Protein AF-A0AAD7PLF2-F1 (afdb_monomer_lite)

pLDDT: mean 78.51, std 21.49, range [28.69, 96.69]

Organism: Quillaja saponaria (NCBI:txid32244)

InterPro domains:
  IPR052035 Zinc finger BED domain-containing [PTHR46481] (1-81)

Foldseek 3Di:
DCVVVVNDLCCLVDPVSQVVVCVVPVPDDRDHSVVVVVVVVVVVVVVVVVVVVVVVPDPADKDWDKDWDADPVVRDIDIDGPDIDGDDPDPDDDDPPPPDPPVPPPPPD

Structure (mmCIF, N/CA/C/O backbone):
data_AF-A0AAD7PLF2-F1
#
_entry.id   AF-A0AAD7PLF2-F1
#
loop_
_atom_site.group_PDB
_atom_site.id
_atom_site.type_symbol
_atom_site.label_atom_id
_atom_site.label_alt_id
_atom_site.label_comp_id
_atom_site.label_asym_id
_atom_site.label_entity_id
_atom_site.label_seq_id
_atom_site.pdbx_PDB_ins_code
_atom_site.Cartn_x
_atom_site.Cartn_y
_atom_site.Cartn_z
_atom_site.occupancy
_atom_site.B_iso_or_equiv
_atom_site.auth_seq_id
_atom_site.auth_comp_id
_atom_site.auth_asym_id
_atom_site.auth_atom_id
_atom_site.pdbx_PDB_model_num
ATOM 1 N N . MET A 1 1 ? -2.505 2.023 -8.870 1.00 85.31 1 MET A N 1
ATOM 2 C CA . MET A 1 1 ? -2.018 0.789 -9.528 1.00 85.31 1 MET A CA 1
ATOM 3 C C . MET A 1 1 ? -1.550 -0.251 -8.515 1.00 85.31 1 MET A C 1
ATOM 5 O O . MET A 1 1 ? -2.235 -1.246 -8.387 1.00 85.31 1 MET A O 1
ATOM 9 N N . ILE A 1 2 ? -0.439 -0.055 -7.786 1.00 92.19 2 ILE A N 1
ATOM 10 C CA . ILE A 1 2 ? 0.073 -1.091 -6.857 1.00 92.19 2 ILE A CA 1
ATOM 11 C C . ILE A 1 2 ? -0.872 -1.302 -5.667 1.00 92.19 2 ILE A C 1
ATOM 13 O O . ILE A 1 2 ? -1.372 -2.405 -5.510 1.00 92.19 2 ILE A O 1
ATOM 17 N N . ILE A 1 3 ? -1.167 -0.244 -4.898 1.00 92.19 3 ILE A N 1
ATOM 18 C CA . ILE A 1 3 ? -2.104 -0.308 -3.758 1.00 92.19 3 ILE A CA 1
ATOM 19 C C . ILE A 1 3 ? -3.504 -0.714 -4.241 1.00 92.19 3 ILE A C 1
ATOM 21 O O . ILE A 1 3 ? -4.065 -1.680 -3.751 1.00 92.19 3 ILE A O 1
ATOM 25 N N . LEU A 1 4 ? -4.016 -0.022 -5.268 1.00 93.31 4 LEU A N 1
ATOM 26 C CA . LEU A 1 4 ? -5.366 -0.229 -5.816 1.00 93.31 4 LEU A CA 1
ATOM 27 C C . LEU A 1 4 ? -5.667 -1.674 -6.257 1.00 93.31 4 LEU A C 1
ATOM 29 O O . LEU A 1 4 ? -6.808 -2.101 -6.174 1.00 93.31 4 LEU A O 1
ATOM 33 N N . HIS A 1 5 ? -4.674 -2.400 -6.771 1.00 94.06 5 HIS A N 1
ATOM 34 C CA . HIS A 1 5 ? -4.850 -3.783 -7.231 1.00 94.06 5 HIS A CA 1
ATOM 35 C C . HIS A 1 5 ? -4.144 -4.798 -6.330 1.00 94.06 5 HIS A C 1
ATOM 37 O O . HIS A 1 5 ? -3.925 -5.928 -6.758 1.00 94.06 5 HIS A O 1
ATOM 43 N N . GLU A 1 6 ? -3.728 -4.380 -5.131 1.00 92.69 6 GLU A N 1
ATOM 44 C CA . GLU A 1 6 ? -3.075 -5.234 -4.132 1.00 92.69 6 GLU A CA 1
ATOM 45 C C . GLU A 1 6 ? -1.882 -6.029 -4.689 1.00 92.69 6 GLU A C 1
ATOM 47 O O . GLU A 1 6 ? -1.601 -7.166 -4.302 1.00 92.69 6 GLU A O 1
ATOM 52 N N . TYR A 1 7 ? -1.149 -5.432 -5.633 1.00 94.62 7 TYR A N 1
ATOM 53 C CA . TYR A 1 7 ? -0.023 -6.119 -6.245 1.00 94.62 7 TYR A CA 1
ATOM 54 C C . TYR A 1 7 ? 1.127 -6.277 -5.247 1.00 94.62 7 TYR A C 1
ATOM 56 O O . TYR A 1 7 ? 1.455 -5.333 -4.519 1.00 94.62 7 TYR A O 1
ATOM 64 N N . PRO A 1 8 ? 1.835 -7.422 -5.272 1.00 95.44 8 PRO A N 1
ATOM 65 C CA . PRO A 1 8 ? 3.044 -7.571 -4.484 1.00 95.44 8 PRO A CA 1
ATOM 66 C C . PRO A 1 8 ? 4.077 -6.536 -4.934 1.00 95.44 8 PRO A C 1
ATOM 68 O O . PRO A 1 8 ? 4.252 -6.292 -6.131 1.00 95.44 8 PRO A O 1
ATOM 71 N N . LEU A 1 9 ? 4.825 -5.968 -3.983 1.00 94.88 9 LEU A N 1
ATOM 72 C CA . LEU A 1 9 ? 5.825 -4.935 -4.287 1.00 94.88 9 LEU A CA 1
ATOM 73 C C . LEU A 1 9 ? 6.900 -5.422 -5.268 1.00 94.88 9 LEU A C 1
ATOM 75 O O . LEU A 1 9 ? 7.492 -4.614 -5.974 1.00 94.88 9 LEU A O 1
ATOM 79 N N . SER A 1 10 ? 7.124 -6.736 -5.368 1.00 95.38 10 SER A N 1
ATOM 80 C CA . SER A 1 10 ? 8.022 -7.354 -6.354 1.00 95.38 10 SER A CA 1
ATOM 81 C C . SER A 1 10 ? 7.648 -7.073 -7.811 1.00 95.38 10 SER A C 1
ATOM 83 O O . SER A 1 10 ? 8.507 -7.221 -8.680 1.00 95.38 10 SER A O 1
ATOM 85 N N . ILE A 1 11 ? 6.427 -6.607 -8.100 1.00 95.44 11 ILE A N 1
ATOM 86 C CA . ILE A 1 11 ? 6.002 -6.244 -9.457 1.00 95.44 11 ILE A CA 1
ATOM 87 C C . ILE A 1 11 ? 6.962 -5.254 -10.125 1.00 95.44 11 ILE A C 1
ATOM 89 O O . ILE A 1 11 ? 7.202 -5.346 -11.328 1.00 95.44 11 ILE A O 1
ATOM 93 N N . VAL A 1 12 ? 7.583 -4.359 -9.352 1.00 93.94 12 VAL A N 1
ATOM 94 C CA . VAL A 1 12 ? 8.510 -3.356 -9.897 1.00 93.94 12 VAL A CA 1
ATOM 95 C C . VAL A 1 12 ? 9.841 -3.935 -10.347 1.00 93.94 12 VAL A C 1
ATOM 97 O O . VAL A 1 12 ? 10.536 -3.318 -11.151 1.00 93.94 12 VAL A O 1
ATOM 100 N N . ASP A 1 13 ? 10.176 -5.143 -9.897 1.00 94.62 13 ASP A N 1
ATOM 101 C CA . ASP A 1 13 ? 11.362 -5.868 -10.339 1.00 94.62 13 ASP A CA 1
ATOM 102 C C . ASP A 1 13 ? 11.107 -6.669 -11.622 1.00 94.62 13 ASP A C 1
ATOM 104 O O . ASP A 1 13 ? 12.055 -7.007 -12.336 1.00 94.62 13 ASP A O 1
ATOM 108 N N . HIS A 1 14 ? 9.841 -6.921 -11.971 1.00 95.50 14 HIS A N 1
ATOM 109 C CA . HIS A 1 14 ? 9.482 -7.735 -13.125 1.00 95.50 14 HIS A CA 1
ATOM 110 C C . HIS A 1 14 ? 9.884 -7.057 -14.442 1.00 95.50 14 HIS A C 1
ATOM 112 O O . HIS A 1 14 ? 9.487 -5.934 -14.753 1.00 95.50 14 HIS A O 1
ATOM 118 N N . ILE A 1 15 ? 10.607 -7.795 -15.289 1.00 95.19 15 ILE A N 1
ATOM 119 C CA . ILE A 1 15 ? 11.113 -7.303 -16.583 1.00 95.19 15 ILE A CA 1
ATOM 120 C C . ILE A 1 15 ? 9.974 -6.798 -17.479 1.00 95.19 15 ILE A C 1
ATOM 122 O O . ILE A 1 15 ? 10.111 -5.770 -18.140 1.00 95.19 15 ILE A O 1
ATOM 126 N N . ARG A 1 16 ? 8.832 -7.500 -17.493 1.00 94.88 16 ARG A N 1
ATOM 127 C CA . ARG A 1 16 ? 7.661 -7.101 -18.291 1.00 94.88 16 ARG A CA 1
ATOM 128 C C . ARG A 1 16 ? 7.069 -5.779 -17.810 1.00 94.88 16 ARG A C 1
ATOM 130 O O . ARG A 1 16 ? 6.739 -4.950 -18.647 1.00 94.88 16 ARG A O 1
ATOM 137 N N . PHE A 1 17 ? 7.005 -5.567 -16.496 1.00 93.69 17 PHE A N 1
ATOM 138 C CA . PHE A 1 17 ? 6.536 -4.312 -15.915 1.00 93.69 17 PHE A CA 1
ATOM 139 C C . PHE A 1 17 ? 7.474 -3.158 -16.280 1.00 93.69 17 PHE A C 1
ATOM 141 O O . PHE A 1 17 ? 7.017 -2.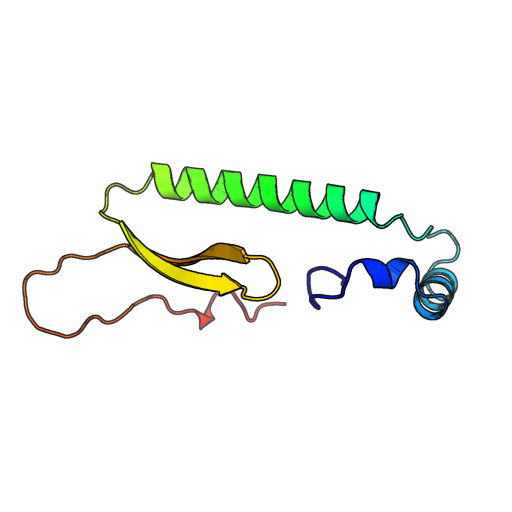147 -16.797 1.00 93.69 17 PHE A O 1
ATOM 148 N N . LYS A 1 18 ? 8.793 -3.349 -16.144 1.00 94.00 18 LYS A N 1
ATOM 149 C CA . LYS A 1 18 ? 9.791 -2.342 -16.544 1.00 94.00 18 LYS A CA 1
ATOM 150 C C . LYS A 1 18 ? 9.672 -1.968 -18.022 1.00 94.00 18 LYS A C 1
ATOM 152 O O . LYS A 1 18 ? 9.577 -0.791 -18.346 1.00 94.00 18 LYS A O 1
ATOM 157 N N . ARG A 1 19 ? 9.607 -2.963 -18.915 1.00 94.69 19 ARG A N 1
ATOM 158 C CA . ARG A 1 19 ? 9.443 -2.736 -20.362 1.00 94.69 19 ARG A CA 1
ATOM 159 C C . ARG A 1 19 ? 8.137 -2.016 -20.688 1.00 94.69 19 ARG A C 1
ATOM 161 O O . ARG A 1 19 ? 8.148 -1.103 -21.504 1.00 94.69 19 ARG A O 1
ATOM 168 N N . TYR A 1 20 ? 7.040 -2.419 -20.051 1.00 93.50 20 TYR A N 1
ATOM 169 C CA . TYR A 1 20 ? 5.736 -1.778 -20.193 1.00 93.50 20 TYR A CA 1
ATOM 170 C C . TYR A 1 20 ? 5.783 -0.305 -19.765 1.00 93.50 20 TYR A C 1
ATOM 172 O O . TYR A 1 20 ? 5.399 0.571 -20.536 1.00 93.50 20 TYR A O 1
ATOM 180 N N . SER A 1 21 ? 6.324 -0.015 -18.579 1.00 92.81 21 SER A N 1
ATOM 181 C CA . SER A 1 21 ? 6.436 1.352 -18.066 1.00 92.81 21 SER A CA 1
ATOM 182 C C . SER A 1 21 ? 7.314 2.236 -18.953 1.00 92.81 21 SER A C 1
ATOM 184 O O . SER A 1 21 ? 6.920 3.358 -19.257 1.00 92.81 21 SER A O 1
ATOM 186 N N . THR A 1 22 ? 8.458 1.728 -19.427 1.00 93.69 22 THR A N 1
ATOM 187 C CA . THR A 1 22 ? 9.337 2.462 -20.352 1.00 93.69 22 THR A CA 1
ATOM 188 C C . THR A 1 22 ? 8.682 2.700 -21.713 1.00 93.69 22 THR A C 1
ATOM 190 O O . THR A 1 22 ? 8.900 3.749 -22.308 1.00 93.69 22 THR A O 1
ATOM 193 N N . ALA A 1 23 ? 7.872 1.760 -22.211 1.00 95.44 23 ALA A N 1
ATOM 194 C CA . ALA A 1 23 ? 7.159 1.927 -23.476 1.00 95.44 23 ALA A CA 1
ATOM 195 C C . ALA A 1 23 ? 6.083 3.022 -23.401 1.00 95.44 23 ALA A C 1
ATOM 197 O O . ALA A 1 23 ? 5.888 3.747 -24.371 1.00 95.44 23 ALA A O 1
ATOM 198 N N . ILE A 1 24 ? 5.408 3.158 -22.255 1.00 94.38 24 ILE A N 1
ATOM 199 C CA . ILE A 1 24 ? 4.397 4.203 -22.038 1.00 94.38 24 ILE A CA 1
ATOM 200 C C . ILE A 1 24 ? 5.044 5.566 -21.798 1.00 94.38 24 ILE A C 1
ATOM 202 O O . ILE A 1 24 ? 4.602 6.568 -22.353 1.00 94.38 24 ILE A O 1
ATOM 206 N N . GLN A 1 25 ? 6.075 5.618 -20.955 1.00 94.88 25 GLN A N 1
ATOM 207 C CA . GLN A 1 25 ? 6.787 6.849 -20.641 1.00 94.88 25 GLN A CA 1
ATOM 208 C C . GLN A 1 25 ? 8.291 6.556 -20.545 1.00 94.88 25 GLN A C 1
ATOM 210 O O . GLN A 1 25 ? 8.767 6.115 -19.498 1.00 94.88 25 GLN A O 1
ATOM 215 N N . PRO A 1 26 ? 9.070 6.835 -21.604 1.00 93.50 26 PRO A N 1
ATOM 216 C CA . PRO A 1 26 ? 10.506 6.556 -21.623 1.00 93.50 26 PRO A CA 1
ATOM 217 C C . PRO A 1 26 ? 11.305 7.292 -20.543 1.00 93.50 26 PRO A C 1
ATOM 219 O O . PRO A 1 26 ? 12.341 6.802 -20.099 1.00 93.50 26 PRO A O 1
ATOM 222 N N . SER A 1 27 ? 10.828 8.460 -20.097 1.00 94.06 27 SER A N 1
ATOM 223 C CA . SER A 1 27 ? 11.475 9.231 -19.025 1.00 94.06 27 SER A CA 1
ATOM 224 C C . SER A 1 27 ? 11.171 8.700 -17.618 1.00 94.06 27 SER A C 1
ATOM 226 O O . SER A 1 27 ? 11.850 9.067 -16.656 1.00 94.06 27 SER A O 1
ATOM 228 N N . PHE A 1 28 ? 10.179 7.817 -17.476 1.00 88.81 28 PHE A N 1
ATOM 229 C CA . PHE A 1 28 ? 9.780 7.267 -16.191 1.00 88.81 28 PHE A CA 1
ATOM 230 C C . PHE A 1 28 ? 10.763 6.186 -15.749 1.00 88.81 28 PHE A C 1
ATOM 232 O O . PHE A 1 28 ? 10.928 5.146 -16.391 1.00 88.81 28 PHE A O 1
ATOM 239 N N . LYS A 1 29 ? 11.398 6.420 -14.601 1.00 89.12 29 LYS A N 1
ATOM 240 C CA . LYS A 1 29 ? 12.247 5.429 -13.946 1.00 89.12 29 LYS A CA 1
ATOM 241 C C . LYS A 1 29 ? 11.416 4.655 -12.938 1.00 89.12 29 LYS A C 1
ATOM 243 O O . LYS A 1 29 ? 10.899 5.228 -11.982 1.00 89.12 29 LYS A O 1
ATOM 248 N N . VAL A 1 30 ? 11.328 3.343 -13.142 1.00 90.19 30 VAL 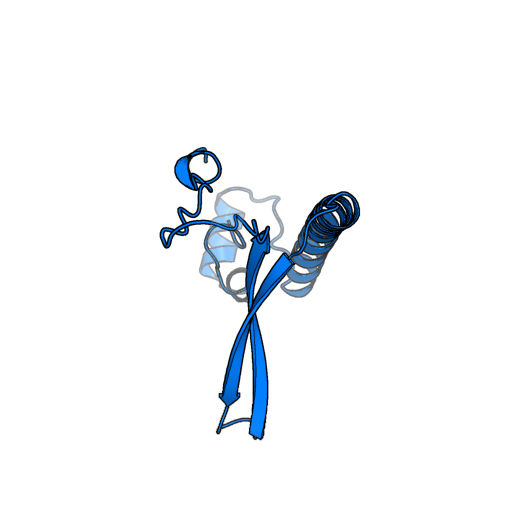A N 1
ATOM 249 C CA . VAL A 1 30 ? 10.731 2.443 -12.155 1.00 90.19 30 VAL A CA 1
ATOM 250 C C . VAL A 1 30 ? 11.543 2.535 -10.863 1.00 90.19 30 VAL A C 1
ATOM 252 O O . VAL A 1 30 ? 12.751 2.297 -10.859 1.00 90.19 30 VAL A O 1
ATOM 255 N N . VAL A 1 31 ? 10.873 2.923 -9.783 1.00 92.50 31 VAL A N 1
ATOM 256 C CA . VAL A 1 31 ? 11.469 3.086 -8.455 1.00 92.50 31 VAL A CA 1
ATOM 257 C C . VAL A 1 31 ? 11.679 1.736 -7.762 1.00 92.50 31 VAL A C 1
ATOM 259 O O . VAL A 1 31 ? 11.114 0.716 -8.159 1.00 92.50 31 VAL A O 1
ATOM 262 N N . SER A 1 32 ? 12.508 1.728 -6.717 1.00 94.75 32 SER A N 1
ATOM 263 C CA . SER A 1 32 ? 12.788 0.517 -5.942 1.00 94.75 32 SER A CA 1
ATOM 264 C C . SER A 1 32 ? 11.599 0.094 -5.070 1.00 94.75 32 SER A C 1
ATOM 266 O O . SER A 1 32 ? 10.736 0.909 -4.733 1.00 94.75 32 SER A O 1
ATOM 268 N N . ARG A 1 33 ? 11.599 -1.173 -4.631 1.00 95.44 33 ARG A N 1
ATOM 269 C CA . ARG A 1 33 ? 10.648 -1.680 -3.628 1.00 95.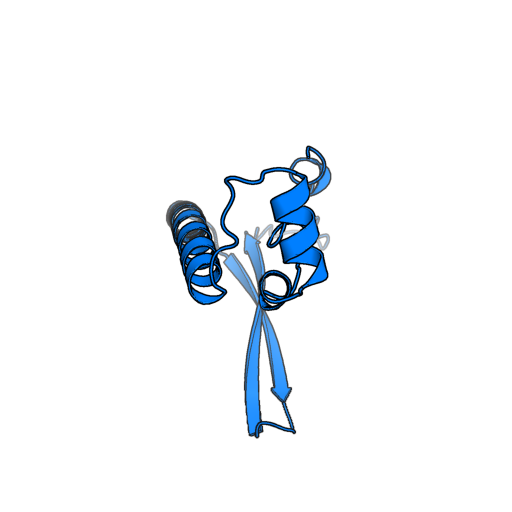44 33 ARG A CA 1
ATOM 270 C C . ARG A 1 33 ? 10.641 -0.841 -2.351 1.00 95.44 33 ARG A C 1
ATOM 272 O O . ARG A 1 33 ? 9.566 -0.512 -1.867 1.00 95.44 33 ARG A O 1
ATOM 279 N N . ASN A 1 34 ? 11.819 -0.453 -1.861 1.00 95.62 34 ASN A N 1
ATOM 280 C CA . ASN A 1 34 ? 11.954 0.347 -0.641 1.00 95.62 34 ASN A CA 1
ATOM 281 C C . ASN A 1 34 ? 11.298 1.718 -0.808 1.00 95.62 34 ASN A C 1
ATOM 283 O O . ASN A 1 34 ? 10.538 2.145 0.049 1.00 95.62 34 ASN A O 1
ATOM 287 N N . THR A 1 35 ? 11.512 2.367 -1.954 1.00 95.50 35 THR A N 1
ATOM 288 C CA . THR A 1 35 ? 10.901 3.669 -2.256 1.00 95.50 35 THR A CA 1
ATOM 289 C C . THR A 1 35 ? 9.374 3.585 -2.281 1.00 95.50 35 THR A C 1
ATOM 291 O O . THR A 1 35 ? 8.692 4.480 -1.792 1.00 95.50 35 THR A O 1
ATOM 294 N N . ILE A 1 36 ? 8.819 2.504 -2.837 1.00 94.69 36 ILE A N 1
ATOM 295 C CA . ILE A 1 36 ? 7.365 2.291 -2.848 1.00 94.69 36 ILE A CA 1
ATOM 296 C C . ILE A 1 36 ? 6.853 1.988 -1.449 1.00 94.69 36 ILE A C 1
ATOM 298 O O . ILE A 1 36 ? 5.819 2.520 -1.065 1.00 94.69 36 ILE A O 1
ATOM 302 N N . GLN A 1 37 ? 7.572 1.173 -0.681 1.00 95.56 37 GLN A N 1
ATOM 303 C CA . GLN A 1 37 ? 7.227 0.891 0.705 1.00 95.56 37 GLN A CA 1
ATOM 304 C C . GLN A 1 37 ? 7.197 2.178 1.537 1.00 95.56 37 GLN A C 1
ATOM 306 O O . GLN A 1 37 ? 6.223 2.410 2.240 1.00 95.56 37 GLN A O 1
ATOM 311 N N . GLU A 1 38 ? 8.201 3.046 1.416 1.00 96.50 38 GLU A N 1
ATOM 312 C CA . GLU A 1 38 ? 8.215 4.356 2.078 1.00 96.50 38 GLU A CA 1
ATOM 313 C C . GLU A 1 38 ? 7.027 5.227 1.654 1.00 96.50 38 GLU A C 1
ATOM 315 O O . GLU A 1 38 ? 6.403 5.872 2.493 1.00 96.50 38 GLU A O 1
ATOM 320 N N . ALA A 1 39 ? 6.677 5.234 0.365 1.00 94.56 39 ALA A N 1
ATOM 321 C CA . ALA A 1 39 ? 5.511 5.967 -0.122 1.00 94.56 39 ALA A CA 1
ATOM 322 C C . ALA A 1 39 ? 4.193 5.412 0.450 1.00 94.56 39 ALA A C 1
ATOM 324 O O . ALA A 1 39 ? 3.333 6.191 0.853 1.00 94.56 39 ALA A O 1
ATOM 325 N N . ILE A 1 40 ? 4.049 4.085 0.533 1.00 95.31 40 ILE A N 1
ATOM 326 C CA . ILE A 1 40 ? 2.890 3.423 1.153 1.00 95.31 40 ILE A CA 1
ATOM 327 C C . ILE A 1 40 ? 2.810 3.773 2.639 1.00 95.31 40 ILE A C 1
ATOM 329 O O . ILE A 1 40 ? 1.735 4.120 3.119 1.00 95.31 40 ILE A O 1
ATOM 333 N N . MET A 1 41 ? 3.936 3.732 3.354 1.00 96.69 41 MET A N 1
ATOM 334 C CA . MET A 1 41 ? 3.979 4.072 4.776 1.00 96.69 41 MET A CA 1
ATOM 335 C C . MET A 1 41 ? 3.556 5.517 5.030 1.00 96.69 41 MET A C 1
ATOM 337 O O . MET A 1 41 ? 2.794 5.753 5.956 1.00 96.69 41 MET A O 1
ATOM 341 N N . LYS A 1 42 ? 3.960 6.465 4.177 1.00 96.50 42 LYS A N 1
ATOM 342 C CA . LYS A 1 42 ? 3.515 7.863 4.288 1.00 96.50 42 LYS A CA 1
ATOM 343 C C . LYS A 1 42 ? 2.006 8.021 4.114 1.00 96.50 42 LYS A C 1
ATOM 345 O O . LYS A 1 42 ? 1.393 8.768 4.864 1.00 96.50 42 LYS A O 1
ATOM 350 N N . ILE A 1 43 ? 1.416 7.317 3.143 1.00 95.00 43 ILE A N 1
ATOM 351 C CA . ILE A 1 43 ? -0.043 7.321 2.937 1.00 95.00 43 ILE A CA 1
ATOM 352 C C . ILE A 1 43 ? -0.742 6.718 4.159 1.00 95.00 43 ILE A C 1
ATOM 354 O O . ILE A 1 43 ? -1.705 7.277 4.671 1.00 95.00 43 ILE A O 1
ATOM 358 N N . TYR A 1 44 ? -0.233 5.595 4.662 1.00 94.31 44 TYR A N 1
ATOM 359 C CA . TYR A 1 44 ? -0.764 4.977 5.871 1.00 94.31 44 TYR A CA 1
ATOM 360 C C . TYR A 1 44 ? -0.688 5.918 7.079 1.00 94.31 44 TYR A C 1
ATOM 362 O O . TYR A 1 44 ? -1.663 6.046 7.810 1.00 94.31 44 TYR A O 1
ATOM 370 N N . GLU A 1 45 ? 0.441 6.594 7.289 1.00 96.38 45 GLU A N 1
ATOM 371 C CA . GLU A 1 45 ? 0.616 7.539 8.394 1.00 96.38 45 GLU A CA 1
ATOM 372 C C . GLU A 1 45 ? -0.375 8.702 8.314 1.00 96.38 45 GLU A C 1
ATOM 374 O O . GLU A 1 45 ? -0.974 9.043 9.334 1.00 96.38 45 GLU A O 1
ATOM 379 N N . SER A 1 46 ? -0.613 9.256 7.119 1.00 94.12 46 SER A N 1
ATOM 380 C CA . SER A 1 46 ? -1.597 10.329 6.949 1.00 94.12 46 SER A CA 1
ATOM 381 C C . SER A 1 46 ? -3.026 9.862 7.229 1.00 94.12 46 SER A C 1
ATOM 383 O O . SER A 1 46 ? -3.750 10.523 7.968 1.00 94.12 46 SER A O 1
ATOM 385 N N . GLU A 1 47 ? -3.429 8.705 6.696 1.00 90.50 47 GLU A N 1
ATOM 386 C CA . GLU A 1 47 ? -4.776 8.155 6.922 1.00 90.50 47 GLU A CA 1
ATOM 387 C C . GLU A 1 47 ? -4.984 7.750 8.387 1.00 90.50 47 GLU A C 1
ATOM 389 O O . GLU A 1 47 ? -6.049 7.969 8.970 1.00 90.50 47 GLU A O 1
ATOM 394 N N . LYS A 1 48 ? -3.938 7.211 9.022 1.00 91.00 48 LYS A N 1
ATOM 395 C CA . LYS A 1 48 ? -3.938 6.893 10.448 1.00 91.00 48 LYS A CA 1
ATOM 396 C C . LYS A 1 48 ? -4.155 8.146 11.287 1.00 91.00 48 LYS A C 1
ATOM 398 O O . LYS A 1 48 ? -4.943 8.095 12.222 1.00 91.00 48 LYS A O 1
ATOM 403 N N . GLU A 1 49 ? -3.473 9.251 10.989 1.00 93.25 49 GLU A N 1
ATOM 404 C CA . GLU A 1 49 ? -3.639 10.493 11.751 1.00 93.25 49 GLU A CA 1
ATOM 405 C C . GLU A 1 49 ? -5.078 11.020 11.661 1.00 93.25 49 GLU A C 1
ATOM 407 O O . GLU A 1 49 ? -5.662 11.396 12.677 1.00 93.25 49 GLU A O 1
ATOM 412 N N . VAL A 1 50 ? -5.675 10.990 10.466 1.00 89.94 50 VAL A N 1
ATOM 413 C CA . VAL A 1 50 ? -7.082 11.370 10.257 1.00 89.94 50 VAL A CA 1
ATOM 414 C C . VAL A 1 50 ? -8.020 10.459 11.052 1.00 89.94 50 VAL A C 1
ATOM 416 O O . VAL A 1 50 ? -8.904 10.941 11.759 1.00 89.94 50 VAL A O 1
ATOM 419 N N . THR A 1 51 ? -7.791 9.147 10.989 1.00 85.31 51 THR A N 1
ATOM 420 C CA . THR A 1 51 ? -8.599 8.150 11.704 1.00 85.31 51 THR A CA 1
ATOM 421 C C . THR A 1 51 ? -8.487 8.309 13.221 1.00 85.31 51 THR A C 1
ATOM 423 O O . THR A 1 51 ? -9.490 8.229 13.922 1.00 85.31 51 THR A O 1
ATOM 426 N N . MET A 1 52 ? -7.287 8.577 13.742 1.00 86.75 52 MET A N 1
ATOM 427 C CA . MET A 1 52 ? -7.066 8.793 15.175 1.00 86.75 52 MET A CA 1
ATOM 428 C C . MET A 1 52 ? -7.797 10.037 15.678 1.00 86.75 52 MET A C 1
ATOM 430 O O . MET A 1 52 ? -8.453 9.957 16.709 1.00 86.75 52 MET A O 1
ATOM 434 N N . LYS A 1 53 ? -7.764 11.150 14.933 1.00 88.56 53 LYS A N 1
ATOM 435 C CA . LYS A 1 53 ? -8.527 12.359 15.290 1.00 88.56 53 LYS A CA 1
ATOM 436 C C . LYS A 1 53 ? -10.027 12.080 15.344 1.00 88.56 53 LYS A C 1
ATOM 438 O O . LYS A 1 53 ? -10.688 12.440 16.308 1.00 88.56 53 LYS A O 1
ATOM 443 N N . PHE A 1 54 ? -10.547 11.352 14.356 1.00 83.50 54 PHE A N 1
ATOM 444 C CA . PHE A 1 54 ? -11.947 10.928 14.355 1.00 83.50 54 PHE A CA 1
ATOM 445 C C . PHE A 1 54 ? -12.308 10.053 15.571 1.00 83.50 54 PHE A C 1
ATOM 447 O O . PHE A 1 54 ? -13.414 10.152 16.097 1.00 83.50 54 PHE A O 1
ATOM 454 N N . MET A 1 55 ? -11.385 9.202 16.031 1.00 80.88 55 MET A N 1
ATOM 455 C CA . MET A 1 55 ? -11.578 8.395 17.240 1.00 80.88 55 MET A CA 1
ATOM 456 C C . MET A 1 55 ? -11.510 9.225 18.527 1.00 80.88 55 MET A C 1
ATOM 458 O O . MET A 1 55 ? -12.269 8.947 19.450 1.00 80.88 55 MET A O 1
ATOM 462 N N . GLU A 1 56 ? -10.625 10.222 18.599 1.00 85.19 56 GLU A N 1
ATOM 463 C CA . GLU A 1 56 ? -10.507 11.136 19.745 1.00 85.19 56 GLU A CA 1
ATOM 464 C C . GLU A 1 56 ? -11.763 11.999 19.920 1.00 85.19 56 GLU A C 1
ATOM 466 O O . GLU A 1 56 ? -12.217 12.194 21.045 1.00 85.19 56 GLU A O 1
ATOM 471 N N . ASP A 1 57 ? -12.367 12.440 18.815 1.00 82.94 57 ASP A N 1
ATOM 472 C CA . ASP A 1 57 ? -13.610 13.219 18.820 1.00 82.94 57 ASP A CA 1
ATOM 473 C C . ASP A 1 57 ? -14.855 12.372 19.164 1.00 82.94 57 ASP A C 1
ATOM 475 O O . ASP A 1 57 ? -15.956 12.901 19.345 1.00 82.94 57 ASP A O 1
ATOM 479 N N . ASN A 1 58 ? -14.730 11.043 19.245 1.00 78.12 58 ASN A N 1
ATOM 480 C CA . ASN A 1 58 ? -15.857 10.164 19.533 1.00 78.12 58 ASN A CA 1
ATOM 481 C C . ASN A 1 58 ? -16.085 9.996 21.046 1.00 78.12 58 ASN A C 1
ATOM 483 O O . ASN A 1 58 ? -15.404 9.228 21.718 1.00 78.12 58 ASN A O 1
ATOM 487 N N . GLU A 1 59 ? -17.151 10.614 21.555 1.00 78.50 59 GLU A N 1
ATOM 488 C CA . GLU A 1 59 ? -17.585 10.513 22.962 1.00 78.50 59 GLU A CA 1
ATOM 489 C C . GLU A 1 59 ? -18.284 9.178 23.319 1.00 78.50 59 GLU A C 1
ATOM 491 O O . GLU A 1 59 ? -18.634 8.934 24.474 1.00 78.50 59 GLU A O 1
ATOM 496 N N . GLY A 1 60 ? -18.535 8.310 22.332 1.00 77.25 60 GLY A N 1
ATOM 497 C CA . GLY A 1 60 ? -19.251 7.043 22.512 1.00 77.25 60 GLY A CA 1
ATOM 498 C C . GLY A 1 60 ? -18.353 5.861 22.883 1.00 77.25 60 GLY A C 1
ATOM 499 O O . GLY A 1 60 ? -17.142 5.880 22.678 1.00 77.25 60 GLY A O 1
ATOM 500 N N . THR A 1 61 ? -18.957 4.774 23.364 1.00 78.12 61 THR A N 1
ATOM 501 C CA . THR A 1 61 ? -18.237 3.512 23.579 1.00 78.12 61 THR A CA 1
ATOM 502 C C . THR A 1 61 ? -17.965 2.819 22.238 1.00 78.12 61 THR A C 1
ATOM 504 O O . THR A 1 61 ? -18.734 2.941 21.278 1.00 78.12 61 THR A O 1
ATOM 507 N N . VAL A 1 62 ? -16.834 2.125 22.154 1.00 80.62 62 VAL A N 1
ATOM 508 C CA . VAL A 1 62 ? -16.363 1.464 20.936 1.00 80.62 62 VAL A CA 1
ATOM 509 C C . VAL A 1 62 ? -16.286 -0.035 21.194 1.00 80.62 62 VAL A C 1
ATOM 511 O O . VAL A 1 62 ? -15.696 -0.467 22.184 1.00 80.62 62 VAL A O 1
ATOM 514 N N . ALA A 1 63 ? -16.875 -0.827 20.300 1.00 83.69 63 ALA A N 1
ATOM 515 C CA . ALA A 1 63 ? -16.719 -2.274 20.285 1.00 83.69 63 ALA A CA 1
ATOM 516 C C . ALA A 1 63 ? -15.571 -2.652 19.341 1.00 83.69 63 ALA A C 1
ATOM 518 O O . ALA A 1 63 ? -15.531 -2.203 18.196 1.00 83.69 63 ALA A O 1
ATOM 519 N N . ILE A 1 64 ? -14.646 -3.484 19.824 1.00 84.38 64 ILE A N 1
ATOM 520 C CA . ILE A 1 64 ? -13.496 -3.969 19.053 1.00 84.38 64 ILE A CA 1
ATOM 521 C C . ILE A 1 64 ? -13.649 -5.475 18.865 1.00 84.38 64 ILE A C 1
ATOM 523 O O . ILE A 1 64 ? -13.701 -6.219 19.846 1.00 84.38 64 ILE A O 1
ATOM 527 N N . THR A 1 65 ? -13.674 -5.924 17.611 1.00 86.94 65 THR A N 1
ATOM 528 C CA . THR A 1 65 ? -13.671 -7.352 17.281 1.00 86.94 65 THR A CA 1
ATOM 529 C C . THR A 1 65 ? -12.256 -7.776 16.920 1.00 86.94 65 THR A C 1
ATOM 531 O O . THR A 1 65 ? -11.675 -7.268 15.958 1.00 86.94 65 THR A O 1
ATOM 534 N N . THR A 1 66 ? -11.695 -8.709 17.687 1.00 89.38 66 THR A N 1
ATOM 535 C CA . THR A 1 66 ? -10.363 -9.265 17.437 1.00 89.38 66 THR A CA 1
ATOM 536 C C . THR A 1 66 ? -10.440 -10.746 17.097 1.00 89.38 66 THR A C 1
ATOM 538 O O . THR A 1 66 ? -11.235 -11.488 17.669 1.00 89.38 66 THR A O 1
ATOM 541 N N . ASP A 1 67 ? -9.595 -11.175 16.164 1.00 88.06 67 ASP A N 1
ATOM 542 C CA . ASP A 1 67 ? -9.353 -12.584 15.867 1.00 88.06 67 ASP A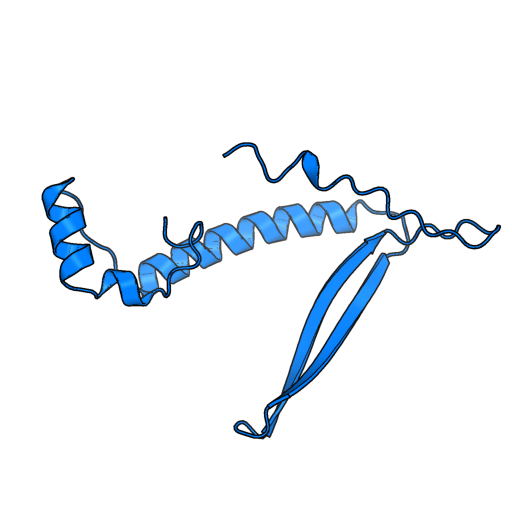 CA 1
ATOM 543 C C . ASP A 1 67 ? -7.915 -12.938 16.237 1.00 88.06 67 ASP A C 1
ATOM 545 O O . ASP A 1 67 ? -6.995 -12.142 16.038 1.00 88.06 67 ASP A O 1
ATOM 549 N N . MET A 1 68 ? -7.723 -14.125 16.800 1.00 90.75 68 MET A N 1
ATOM 550 C CA . MET A 1 68 ? -6.424 -14.622 17.225 1.00 90.75 68 MET A CA 1
ATOM 551 C C . MET A 1 68 ? -6.166 -15.981 16.605 1.00 90.75 68 MET A C 1
ATOM 553 O O . MET A 1 68 ? -6.940 -16.920 16.776 1.00 90.75 68 MET A O 1
ATOM 557 N N . TRP A 1 69 ? -5.005 -16.130 15.981 1.00 91.19 69 TRP A N 1
ATOM 558 C CA . TRP A 1 69 ? -4.573 -17.415 15.451 1.00 91.19 69 TRP A CA 1
ATOM 559 C C . TRP A 1 69 ? -3.114 -17.681 15.782 1.00 91.19 69 TRP A C 1
ATOM 561 O O . TRP A 1 69 ? -2.326 -16.784 16.077 1.00 91.19 69 TRP A O 1
ATOM 571 N N . THR A 1 70 ? -2.729 -18.951 15.730 1.00 86.06 70 THR A N 1
ATOM 572 C CA . THR A 1 70 ? -1.333 -19.363 15.884 1.00 86.06 70 THR A CA 1
ATOM 573 C C . THR A 1 70 ? -0.826 -19.886 14.553 1.00 86.06 70 THR A C 1
ATOM 575 O O . THR A 1 70 ? -1.426 -20.775 13.951 1.00 86.06 70 THR A O 1
ATOM 578 N N . ALA A 1 71 ? 0.286 -19.339 14.063 1.00 84.50 71 ALA A N 1
ATOM 579 C CA . ALA A 1 71 ? 0.932 -19.895 12.882 1.00 84.50 71 ALA A CA 1
ATOM 580 C C . ALA A 1 71 ? 1.891 -21.002 13.332 1.00 84.50 71 ALA A C 1
ATOM 582 O O . ALA A 1 71 ? 2.963 -20.741 13.891 1.00 84.50 71 ALA A O 1
ATOM 583 N N . SER A 1 72 ? 1.489 -22.252 13.099 1.00 78.56 72 SER A N 1
ATOM 584 C CA . SER A 1 72 ? 2.236 -23.458 13.484 1.00 78.56 72 SER A CA 1
ATOM 585 C C . SER A 1 72 ? 3.664 -23.473 12.930 1.00 78.56 72 SER A C 1
ATOM 587 O O . SER A 1 72 ? 4.597 -23.903 13.606 1.00 78.56 72 SER A O 1
ATOM 589 N N . ASN A 1 73 ? 3.850 -22.923 11.731 1.00 79.50 73 ASN A N 1
ATOM 590 C CA . ASN A 1 73 ? 5.134 -22.806 11.046 1.00 79.50 73 ASN A CA 1
ATOM 591 C C . ASN A 1 73 ? 6.078 -21.743 11.639 1.00 79.50 73 ASN A C 1
ATOM 593 O O . ASN A 1 73 ? 7.276 -21.797 11.372 1.00 79.50 73 ASN A O 1
ATOM 597 N N . GLN A 1 74 ? 5.576 -20.787 12.426 1.00 75.12 74 GLN A N 1
ATOM 598 C CA . GLN A 1 74 ? 6.386 -19.708 13.004 1.00 75.12 74 GLN A CA 1
ATOM 599 C C . GLN A 1 74 ? 6.449 -19.737 14.534 1.00 75.12 74 GLN A C 1
ATOM 601 O O . GLN A 1 74 ? 7.192 -18.944 15.107 1.00 75.12 74 GLN A O 1
ATOM 606 N N . LYS A 1 75 ? 5.695 -20.631 15.198 1.00 81.19 75 LYS A N 1
ATOM 607 C CA . LYS A 1 75 ? 5.523 -20.658 16.666 1.00 81.19 75 LYS A CA 1
ATOM 608 C C . LYS A 1 75 ? 5.169 -19.273 17.234 1.00 81.19 75 LYS A C 1
ATOM 610 O O . LYS A 1 75 ? 5.628 -18.895 18.309 1.00 81.19 75 LYS A O 1
ATOM 615 N N . LYS A 1 76 ? 4.375 -18.504 16.484 1.00 84.44 76 LYS A N 1
ATOM 616 C CA . LYS A 1 76 ? 3.934 -17.150 16.835 1.00 84.44 76 LYS A CA 1
ATOM 617 C C . LYS A 1 76 ? 2.413 -17.101 16.888 1.00 84.44 76 LYS A C 1
ATOM 619 O O . LYS A 1 76 ? 1.746 -17.664 16.018 1.00 84.44 76 LYS A O 1
ATOM 624 N N . GLY A 1 77 ? 1.895 -16.437 17.917 1.00 86.31 77 GLY A N 1
ATOM 625 C CA . GLY A 1 77 ? 0.505 -16.000 17.978 1.00 86.31 77 GLY A CA 1
ATOM 626 C C . GLY A 1 77 ? 0.351 -14.677 17.237 1.00 86.31 77 GLY A C 1
ATOM 627 O O . GLY A 1 77 ? 1.226 -13.815 17.317 1.00 86.31 77 GLY A O 1
ATOM 628 N N . PHE A 1 78 ? -0.743 -14.543 16.509 1.00 87.19 78 PHE A N 1
ATOM 629 C CA . PHE A 1 78 ? -1.140 -13.347 15.790 1.00 87.19 78 PHE A CA 1
ATOM 630 C C . PHE A 1 78 ? -2.504 -12.914 16.303 1.00 87.19 78 PHE A C 1
ATOM 632 O O . PHE A 1 78 ? -3.320 -13.749 16.689 1.00 87.19 78 PHE A O 1
ATOM 639 N N . MET A 1 79 ? -2.727 -11.607 16.296 1.00 89.12 79 MET A N 1
ATOM 640 C CA . MET A 1 79 ? -4.019 -11.005 16.572 1.00 89.12 79 MET A CA 1
ATOM 641 C C . MET A 1 79 ? -4.296 -9.995 15.464 1.00 89.12 79 MET A C 1
ATOM 643 O O . MET A 1 79 ? -3.453 -9.135 15.201 1.00 89.12 79 MET A O 1
ATOM 647 N N . ALA A 1 80 ? -5.450 -10.106 14.818 1.00 85.31 80 ALA A N 1
ATOM 648 C CA . ALA A 1 80 ? -5.976 -9.078 13.933 1.00 85.31 80 ALA A CA 1
ATOM 649 C C . ALA A 1 80 ? -7.119 -8.357 14.634 1.00 85.31 80 ALA A C 1
ATOM 651 O O . ALA A 1 80 ? -7.961 -8.983 15.274 1.00 85.31 80 ALA A O 1
ATOM 652 N N . ILE A 1 81 ? -7.162 -7.040 14.470 1.00 84.19 81 ILE A N 1
ATOM 653 C CA . ILE A 1 81 ? -8.367 -6.258 14.723 1.00 84.19 81 ILE A CA 1
ATOM 654 C C . ILE A 1 81 ? -9.153 -6.293 13.415 1.00 84.19 81 ILE A C 1
ATOM 656 O O . ILE A 1 81 ? -8.641 -5.844 12.391 1.00 84.19 81 ILE A O 1
ATOM 660 N N . LEU A 1 82 ? -10.338 -6.896 13.437 1.00 78.31 82 LEU A N 1
ATOM 661 C CA . LEU A 1 82 ? -11.169 -7.074 12.246 1.00 78.31 82 LEU A CA 1
ATOM 662 C C . LEU A 1 82 ? -12.115 -5.896 12.035 1.00 78.31 82 LEU A C 1
ATOM 664 O O . LEU A 1 82 ? -12.336 -5.494 10.898 1.00 78.31 82 LEU A O 1
ATOM 668 N N . ASP A 1 83 ? -12.665 -5.361 13.125 1.00 73.56 83 ASP A N 1
ATOM 669 C CA . ASP A 1 83 ? -13.638 -4.276 13.065 1.00 73.56 83 ASP A CA 1
ATOM 670 C C . ASP A 1 83 ? -13.613 -3.424 14.338 1.00 73.56 83 ASP A C 1
ATOM 672 O O . ASP A 1 83 ? -13.315 -3.910 15.437 1.00 73.56 83 ASP A O 1
ATOM 676 N N . ILE A 1 84 ? -13.937 -2.146 14.161 1.00 73.19 84 ILE A N 1
ATOM 677 C CA . ILE A 1 84 ? -14.105 -1.149 15.210 1.00 73.19 84 ILE A CA 1
ATOM 678 C C . ILE A 1 84 ? -15.438 -0.452 14.937 1.00 73.19 84 ILE A C 1
ATOM 680 O O . ILE A 1 84 ? -15.533 0.426 14.081 1.00 73.19 84 ILE A O 1
ATOM 684 N N . ALA A 1 85 ? -16.467 -0.842 15.684 1.00 73.56 85 ALA A N 1
ATOM 685 C CA . ALA A 1 85 ? -17.813 -0.306 15.535 1.00 73.56 85 ALA A CA 1
ATOM 686 C C . ALA A 1 85 ? -18.155 0.627 16.698 1.00 73.56 85 ALA A C 1
ATOM 688 O O . ALA A 1 85 ? -17.817 0.365 17.858 1.00 73.56 85 ALA A O 1
ATOM 689 N N . LYS A 1 86 ? -18.885 1.706 16.406 1.00 66.50 86 LYS A N 1
ATOM 690 C CA . LYS A 1 86 ? -19.499 2.523 17.454 1.00 66.50 86 LYS A CA 1
ATOM 691 C C . LYS A 1 86 ? -20.583 1.687 18.125 1.00 66.50 86 LYS A C 1
ATOM 693 O O . LYS A 1 86 ? -21.553 1.301 17.474 1.00 66.50 86 LYS A O 1
ATOM 698 N N . SER A 1 87 ? -20.422 1.381 19.409 1.00 61.59 87 SER A N 1
ATOM 699 C CA . SER A 1 87 ? -21.440 0.624 20.126 1.00 61.59 87 SER A CA 1
ATOM 700 C C . SER A 1 87 ? -22.547 1.582 20.552 1.00 61.59 87 SER A C 1
ATOM 702 O O . SER A 1 87 ? -22.363 2.392 21.461 1.00 61.59 87 SER A O 1
ATOM 704 N N . TYR A 1 88 ? -23.697 1.496 19.893 1.00 51.62 88 TYR A N 1
ATOM 705 C CA . TYR A 1 88 ? -24.926 2.085 20.402 1.00 51.62 88 TYR A CA 1
ATOM 706 C C . TYR A 1 88 ? -25.510 1.103 21.417 1.00 51.62 88 TYR A C 1
ATOM 708 O O . TYR A 1 88 ? -25.928 0.006 21.056 1.00 51.62 88 TYR A O 1
ATOM 716 N N . ILE A 1 89 ? -25.490 1.465 22.700 1.00 45.25 89 ILE A N 1
ATOM 717 C CA . ILE A 1 89 ? -26.302 0.775 23.704 1.00 45.25 89 ILE A CA 1
ATOM 718 C C . ILE A 1 89 ? -27.698 1.390 23.595 1.00 45.25 89 ILE A C 1
ATOM 720 O O . ILE A 1 89 ? -28.006 2.358 24.284 1.00 45.25 89 ILE A O 1
ATOM 724 N N . GLU A 1 90 ? -28.530 0.866 22.697 1.00 38.78 90 GLU A N 1
ATOM 725 C CA . GLU A 1 90 ? -29.975 1.030 22.838 1.00 38.78 90 GLU A CA 1
ATOM 726 C C . GLU A 1 90 ? -30.461 -0.077 23.773 1.00 38.78 90 GLU A C 1
ATOM 728 O O . GLU A 1 90 ? -30.454 -1.265 23.448 1.00 38.78 90 GLU A O 1
ATOM 733 N N . VAL A 1 91 ? -30.814 0.320 24.995 1.00 40.75 91 VAL A N 1
ATOM 734 C CA . VAL A 1 91 ? -31.602 -0.519 25.893 1.00 40.75 91 VAL A CA 1
ATOM 735 C C . VAL A 1 91 ? -33.023 -0.511 25.338 1.00 40.75 91 VAL A C 1
ATOM 737 O O . VAL A 1 91 ? -33.793 0.367 25.698 1.00 40.75 91 VAL A O 1
ATOM 740 N N . GLU A 1 92 ? -33.306 -1.410 24.394 1.00 34.22 92 GLU A N 1
ATOM 741 C CA . GLU A 1 92 ? -34.557 -2.171 24.228 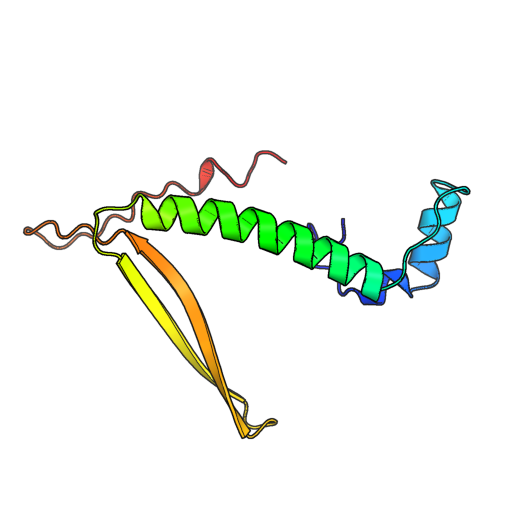1.00 34.22 92 GLU A CA 1
ATOM 742 C C . GLU A 1 92 ? -34.571 -2.895 22.862 1.00 34.22 92 GLU A C 1
ATOM 744 O O . GLU A 1 92 ? -34.438 -2.294 21.803 1.00 34.22 92 GLU A O 1
ATOM 749 N N . ASP A 1 93 ? -34.716 -4.222 22.931 1.00 32.19 93 ASP A N 1
ATOM 750 C CA . ASP A 1 93 ? -35.081 -5.171 21.870 1.00 32.19 93 ASP A CA 1
ATOM 751 C C . ASP A 1 93 ? -34.189 -5.360 20.615 1.00 32.19 93 ASP A C 1
ATOM 753 O O . ASP A 1 93 ? -34.414 -4.849 19.524 1.00 32.19 93 ASP A O 1
ATOM 757 N N . TRP A 1 94 ? -33.241 -6.296 20.765 1.00 35.28 94 TRP A N 1
ATOM 758 C CA . TRP A 1 94 ? -32.964 -7.455 19.886 1.00 35.28 94 TRP A CA 1
ATOM 759 C C . TRP A 1 94 ? -32.777 -7.324 18.362 1.00 35.28 94 TRP A C 1
ATOM 761 O O . TRP A 1 94 ? -32.694 -8.359 17.700 1.00 35.28 94 TRP A O 1
ATOM 771 N N . LEU A 1 95 ? -32.574 -6.145 17.776 1.00 32.53 95 LEU A N 1
ATOM 772 C CA . LEU A 1 95 ? -32.087 -6.051 16.392 1.00 32.53 95 LEU A CA 1
ATOM 773 C C . LEU A 1 95 ? -31.007 -4.979 16.249 1.00 32.53 95 LEU A C 1
ATOM 775 O O . LEU A 1 95 ? -31.286 -3.811 16.004 1.00 32.53 95 LEU A O 1
ATOM 779 N N . VAL A 1 96 ? -29.744 -5.408 16.334 1.00 41.34 96 VAL A N 1
ATOM 780 C CA . VAL A 1 96 ? -28.584 -4.603 15.930 1.00 41.34 96 VAL A CA 1
ATOM 781 C C . VAL A 1 96 ? -28.642 -4.418 14.410 1.00 41.34 96 VAL A C 1
ATOM 783 O O . VAL A 1 96 ? -28.103 -5.218 13.648 1.00 41.34 96 VAL A O 1
ATOM 786 N N . TYR A 1 97 ? -29.327 -3.371 13.953 1.00 35.69 97 TYR A N 1
ATOM 787 C CA . TYR A 1 97 ? -29.161 -2.856 12.600 1.00 35.69 97 TYR A CA 1
ATOM 788 C C . TYR A 1 97 ? -27.843 -2.081 12.565 1.00 35.69 97 TYR A C 1
ATOM 790 O O . TYR A 1 97 ? -27.752 -0.952 13.042 1.00 35.69 97 TYR A O 1
ATOM 798 N N . THR A 1 98 ? -26.800 -2.686 12.000 1.00 43.06 98 THR A N 1
ATOM 799 C CA . THR A 1 98 ? -25.576 -1.968 11.635 1.00 43.06 98 THR A CA 1
ATOM 800 C C . THR A 1 98 ? -25.911 -0.997 10.502 1.00 43.06 98 THR A C 1
ATOM 802 O O . THR A 1 98 ? -25.809 -1.328 9.322 1.00 43.06 98 THR A O 1
ATOM 805 N N . GLY A 1 99 ? -26.365 0.201 10.860 1.00 35.31 99 GLY A N 1
ATOM 806 C CA . GLY A 1 99 ? -26.566 1.325 9.954 1.00 35.31 99 GLY A CA 1
ATOM 807 C C . GLY A 1 99 ? -25.237 1.966 9.559 1.00 35.31 99 GLY A C 1
ATOM 808 O O . GLY A 1 99 ? -24.978 3.110 9.911 1.00 35.31 99 GLY A O 1
ATOM 809 N N . ILE A 1 100 ? -24.391 1.230 8.839 1.00 41.97 100 ILE A N 1
ATOM 810 C CA . ILE A 1 100 ? -23.348 1.810 7.991 1.00 41.97 100 ILE A CA 1
ATOM 811 C C . ILE A 1 100 ? -23.660 1.319 6.582 1.00 41.97 100 ILE A C 1
ATOM 813 O O . ILE A 1 100 ? -23.396 0.169 6.233 1.00 41.97 100 ILE A O 1
ATOM 817 N N . ASP A 1 101 ? -24.295 2.181 5.788 1.00 39.25 101 ASP A N 1
ATOM 818 C CA . ASP A 1 101 ? -24.481 1.945 4.359 1.00 39.25 101 ASP A CA 1
ATOM 819 C C . ASP A 1 101 ? -23.121 2.074 3.659 1.00 39.25 101 ASP A C 1
ATOM 821 O O . ASP A 1 101 ? -22.684 3.156 3.263 1.00 39.25 101 ASP A O 1
ATOM 825 N N . TRP A 1 102 ? -22.429 0.943 3.528 1.00 40.91 102 TRP A N 1
ATOM 826 C CA . TRP A 1 102 ? -21.152 0.831 2.824 1.00 40.91 102 TRP A CA 1
ATOM 827 C C . TRP A 1 102 ? -21.247 1.157 1.317 1.00 40.91 102 TRP A C 1
ATOM 829 O O . TRP A 1 102 ? -20.211 1.234 0.653 1.00 40.91 102 TRP A O 1
ATOM 839 N N . ASN A 1 103 ? -22.440 1.406 0.751 1.00 35.34 103 ASN A N 1
ATOM 840 C CA . ASN A 1 103 ? -22.581 1.731 -0.673 1.00 35.34 103 ASN A CA 1
ATOM 841 C C . ASN A 1 103 ? -22.244 3.179 -1.058 1.00 35.34 103 ASN A C 1
ATOM 843 O O . ASN A 1 103 ? -22.212 3.466 -2.256 1.00 35.34 103 ASN A O 1
ATOM 847 N N . GLN A 1 104 ? -21.952 4.095 -0.127 1.00 41.50 104 GLN A N 1
ATOM 848 C CA . GLN A 1 104 ? -21.611 5.476 -0.516 1.00 41.50 104 GLN A CA 1
ATOM 849 C C . GLN A 1 104 ? -20.115 5.785 -0.668 1.00 41.50 104 GLN A C 1
ATOM 851 O O . GLN A 1 104 ? -19.792 6.777 -1.325 1.00 41.50 104 GLN A O 1
ATOM 856 N N . THR A 1 105 ? -19.200 4.937 -0.184 1.00 43.19 105 THR A N 1
ATOM 857 C CA . THR A 1 105 ? -17.765 5.303 -0.141 1.00 43.19 105 THR A CA 1
ATOM 858 C C . THR A 1 105 ? -16.844 4.432 -1.003 1.00 43.19 105 THR A C 1
ATOM 860 O O . THR A 1 105 ? -15.683 4.787 -1.173 1.00 43.19 105 THR A O 1
ATOM 863 N N . LEU A 1 106 ? -17.327 3.338 -1.611 1.00 34.16 106 LEU A N 1
ATOM 864 C CA . LEU A 1 106 ? -16.456 2.397 -2.346 1.00 34.16 106 LEU A CA 1
ATOM 865 C C . LEU A 1 106 ? -16.777 2.173 -3.837 1.00 34.16 106 LEU A C 1
ATOM 867 O O . LEU A 1 106 ? -16.076 1.403 -4.482 1.00 34.16 106 LEU A O 1
ATOM 871 N N . TRP A 1 107 ? -17.740 2.892 -4.431 1.00 28.69 107 TRP A N 1
ATOM 872 C CA . TRP A 1 107 ? -18.063 2.765 -5.871 1.00 28.69 107 TRP A CA 1
ATOM 873 C C . TRP A 1 107 ? -17.949 4.067 -6.684 1.00 28.69 107 TRP A C 1
ATOM 875 O O . TRP A 1 107 ? -18.635 4.238 -7.689 1.00 28.69 107 TRP A O 1
ATOM 885 N N . LYS A 1 108 ? -17.083 5.005 -6.280 1.00 32.59 108 LYS A N 1
ATOM 886 C CA . LYS A 1 108 ? -16.772 6.216 -7.074 1.00 32.59 108 LYS A CA 1
ATOM 887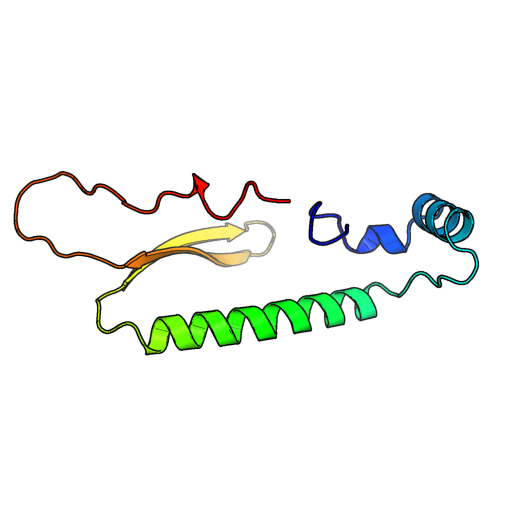 C C . LYS A 1 108 ? -15.307 6.317 -7.512 1.00 32.59 108 LYS A C 1
ATOM 889 O O . LYS A 1 108 ? -14.748 7.413 -7.518 1.00 32.59 108 LYS A O 1
ATOM 894 N N . LEU A 1 109 ? -14.713 5.196 -7.922 1.00 35.44 109 LEU A N 1
ATOM 895 C CA . LEU A 1 109 ? -13.514 5.173 -8.769 1.00 35.44 109 LEU A CA 1
ATOM 896 C C . LEU A 1 109 ? -13.677 4.151 -9.892 1.00 35.44 109 LEU A C 1
ATOM 898 O O . LEU A 1 109 ? -14.085 3.012 -9.583 1.00 35.44 109 LEU A O 1
#

Sequence (109 aa):
MIILHEYPLSIVDHIRFKRYSTAIQPSFKVVSRNTIQEAIMKIYESEKEVTMKFMEDNEGTVAITTDMWTASNQKKGFMAILDIAKSYIEVEDWLVYTGIDWNQTLWKL

Secondary structure (DSSP, 8-state):
-TTTTT--GGGGG-HHHHHHHHHH-TTPPPPPHHHHHHHHHHHHHHHHHHHHHHHHT--S-EEEEEEEEEETTTTEEEEEEEEEEE-----S-S-------GGGTSS--

Radius of gyration: 20.73 Å; chains: 1; bounding box: 48×37×49 Å